Protein AF-A0A060CF04-F1 (afdb_monomer_lite)

Secondary structure (DSSP, 8-state):
--TTT-HHHHHHHHHHHHHHHTTS---EE-S---GGG--SSTT--HHHHHHHHHHHHHHHHHHHHHHT-SSGGGS-EEEEE-THHHHHHHTT----TTSEEEE-B-SSS-B-

Radius of gyration: 14.32 Å; chains: 1; bounding box: 34×25×39 Å

Structure (mmCIF, N/CA/C/O backbone):
data_AF-A0A060CF04-F1
#
_entry.id   AF-A0A060CF04-F1
#
loop_
_atom_site.group_PDB
_atom_site.id
_atom_site.type_symbol
_atom_site.label_atom_id
_atom_site.label_alt_id
_atom_site.label_comp_id
_atom_site.label_asym_id
_atom_site.label_entity_id
_atom_site.label_seq_id
_atom_site.pdbx_PDB_ins_code
_atom_site.Cartn_x
_atom_site.Cartn_y
_atom_site.Cartn_z
_atom_site.occupancy
_atom_site.B_iso_or_equiv
_atom_site.auth_seq_id
_atom_site.auth_comp_id
_atom_site.auth_asym_id
_atom_site.auth_atom_id
_atom_site.pdbx_PDB_model_num
ATOM 1 N N . MET A 1 1 ? 11.460 11.131 -2.244 1.00 49.34 1 MET A N 1
ATOM 2 C CA . MET A 1 1 ? 11.781 10.888 -0.816 1.00 49.34 1 MET A CA 1
ATOM 3 C C . MET A 1 1 ? 12.187 9.423 -0.664 1.00 49.34 1 MET A C 1
ATOM 5 O O . MET A 1 1 ? 11.348 8.552 -0.828 1.00 49.34 1 MET A O 1
ATOM 9 N N . GLU A 1 2 ? 13.470 9.131 -0.445 1.00 59.66 2 GLU A N 1
ATOM 10 C CA . GLU A 1 2 ? 14.005 7.760 -0.529 1.00 59.66 2 GLU A CA 1
ATOM 11 C C . GLU A 1 2 ? 14.046 7.077 0.851 1.00 59.66 2 GLU A C 1
ATOM 1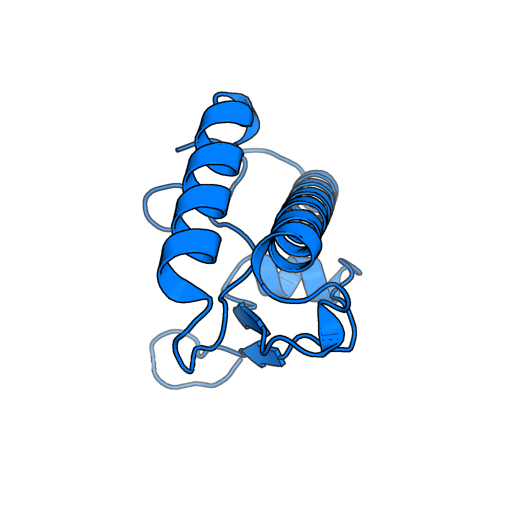3 O O . GLU A 1 2 ? 14.606 7.623 1.807 1.00 59.66 2 GLU A O 1
ATOM 18 N N . LEU A 1 3 ? 13.464 5.876 0.975 1.00 58.56 3 LEU A N 1
ATOM 19 C CA . LEU A 1 3 ? 13.293 5.202 2.273 1.00 58.56 3 LEU A CA 1
ATOM 20 C C . LEU A 1 3 ? 14.617 4.882 2.979 1.00 58.56 3 LEU A C 1
ATOM 22 O O . LEU A 1 3 ? 14.700 4.989 4.200 1.00 58.56 3 LEU A O 1
ATOM 26 N N . ARG A 1 4 ? 15.677 4.570 2.223 1.00 62.56 4 ARG A N 1
ATOM 27 C CA . ARG A 1 4 ? 17.007 4.275 2.786 1.00 62.56 4 ARG A CA 1
ATOM 28 C C . ARG A 1 4 ? 17.631 5.472 3.504 1.00 62.56 4 ARG A C 1
ATOM 30 O O . ARG A 1 4 ? 18.400 5.283 4.439 1.00 62.56 4 ARG A O 1
ATOM 37 N N . HIS A 1 5 ? 17.284 6.688 3.088 1.00 71.38 5 HIS A N 1
ATOM 38 C CA . HIS A 1 5 ? 17.878 7.917 3.608 1.00 71.38 5 HIS A CA 1
ATOM 39 C C . HIS A 1 5 ? 17.020 8.590 4.691 1.00 71.38 5 HIS A C 1
ATOM 41 O O . HIS A 1 5 ? 17.521 9.456 5.405 1.00 71.38 5 HIS A O 1
ATOM 47 N N . ASN A 1 6 ? 15.741 8.207 4.842 1.00 83.81 6 ASN A N 1
ATOM 48 C CA . ASN A 1 6 ? 14.828 8.840 5.802 1.00 83.81 6 ASN A CA 1
ATOM 49 C C . ASN A 1 6 ? 13.739 7.898 6.363 1.00 83.81 6 ASN A C 1
ATOM 51 O O . ASN A 1 6 ? 12.565 8.268 6.445 1.00 83.81 6 ASN A O 1
ATOM 55 N N . GLU A 1 7 ? 14.114 6.682 6.770 1.00 85.69 7 GLU A N 1
ATOM 56 C CA . GLU A 1 7 ? 13.177 5.690 7.329 1.00 85.69 7 GLU A CA 1
ATOM 57 C C . GLU A 1 7 ? 12.381 6.252 8.521 1.00 85.69 7 GLU A C 1
ATOM 59 O O . GLU A 1 7 ? 11.156 6.148 8.560 1.00 85.69 7 GLU A O 1
ATOM 64 N N . ALA A 1 8 ? 13.055 6.903 9.476 1.00 89.75 8 ALA A N 1
ATOM 65 C CA . ALA A 1 8 ? 12.404 7.447 10.669 1.00 89.75 8 ALA A CA 1
ATOM 66 C C . ALA A 1 8 ? 11.391 8.557 10.336 1.00 89.75 8 ALA A C 1
ATOM 68 O O . ALA A 1 8 ? 10.306 8.600 10.920 1.00 89.75 8 ALA A O 1
ATOM 69 N N . GLY A 1 9 ? 11.721 9.436 9.385 1.00 92.75 9 GLY A N 1
ATOM 70 C CA . GLY A 1 9 ? 10.812 10.487 8.935 1.00 92.75 9 GLY A CA 1
ATOM 71 C C . GLY A 1 9 ? 9.580 9.922 8.233 1.00 92.75 9 GLY A C 1
ATOM 72 O O . GLY A 1 9 ? 8.470 10.375 8.505 1.00 92.75 9 GLY A O 1
ATOM 73 N N . LEU A 1 10 ? 9.754 8.898 7.390 1.00 91.50 10 LEU A N 1
ATOM 74 C CA . LEU A 1 10 ? 8.647 8.226 6.703 1.00 91.50 10 LEU A CA 1
ATOM 75 C C . LEU A 1 10 ? 7.734 7.483 7.678 1.00 91.50 10 LEU A C 1
ATOM 77 O O . LEU A 1 10 ? 6.519 7.654 7.612 1.00 91.50 10 LEU A O 1
ATOM 81 N N . LYS A 1 11 ? 8.296 6.738 8.639 1.00 93.81 11 LYS A N 1
ATOM 82 C CA . LYS A 1 11 ? 7.498 6.056 9.671 1.00 93.81 11 LYS A CA 1
ATOM 83 C C . LYS A 1 11 ? 6.676 7.041 10.492 1.00 93.81 11 LYS A C 1
ATOM 85 O O . LYS A 1 11 ? 5.484 6.815 10.679 1.00 93.81 11 LYS A O 1
ATOM 90 N N . LYS A 1 12 ? 7.277 8.157 10.916 1.00 96.06 12 LYS A N 1
ATOM 91 C CA . LYS A 1 12 ? 6.556 9.218 11.632 1.00 96.06 12 LYS A CA 1
ATOM 92 C C . LYS A 1 12 ? 5.445 9.830 10.774 1.00 96.06 12 LYS A C 1
ATOM 94 O O . LYS A 1 12 ? 4.332 10.013 11.257 1.00 96.06 12 LYS A O 1
ATOM 99 N N . PHE A 1 13 ? 5.727 10.110 9.503 1.00 95.69 13 PHE A N 1
ATOM 100 C CA . PHE A 1 13 ? 4.738 10.645 8.568 1.00 95.69 13 PHE A CA 1
ATOM 101 C C . PHE A 1 13 ? 3.537 9.699 8.395 1.00 95.69 13 PHE A C 1
ATOM 103 O O . PHE A 1 13 ? 2.387 10.134 8.482 1.00 95.69 13 PHE A O 1
ATOM 110 N N . TRP A 1 14 ? 3.786 8.399 8.211 1.00 97.12 14 TRP A N 1
ATOM 111 C CA . TRP A 1 14 ? 2.726 7.392 8.120 1.00 97.12 14 TRP A CA 1
ATOM 112 C C . TRP A 1 14 ? 1.958 7.230 9.430 1.00 97.12 14 TRP A C 1
ATOM 114 O O . TRP A 1 14 ? 0.730 7.161 9.400 1.00 97.12 14 TRP A O 1
ATOM 124 N N . GLU A 1 15 ? 2.649 7.220 10.574 1.00 97.69 15 GLU A N 1
ATOM 125 C CA . GLU A 1 15 ? 2.015 7.162 11.894 1.00 97.69 15 GLU A CA 1
ATOM 126 C C . GLU A 1 15 ? 1.020 8.314 12.074 1.00 97.69 15 GLU A C 1
ATOM 128 O O . GLU A 1 15 ? -0.145 8.091 12.413 1.00 97.69 15 GLU A O 1
ATOM 133 N N . GLU A 1 16 ? 1.454 9.548 11.812 1.00 97.88 16 GLU A N 1
ATOM 134 C CA . GLU A 1 16 ? 0.605 10.735 11.918 1.00 97.88 16 GLU A CA 1
ATOM 135 C C . GLU A 1 16 ? -0.589 10.661 10.954 1.00 97.88 16 GLU A C 1
ATOM 137 O O . GLU A 1 16 ? -1.716 10.978 11.344 1.00 97.88 16 GLU A O 1
ATOM 142 N N . GLY A 1 17 ? -0.371 10.183 9.724 1.00 97.38 17 GLY A N 1
ATOM 143 C CA . GLY A 1 17 ? -1.425 9.971 8.732 1.00 97.38 17 GLY A CA 1
ATOM 144 C C . GLY A 1 17 ? -2.490 8.969 9.185 1.00 97.38 17 GLY A C 1
ATOM 145 O O . GLY A 1 17 ? -3.683 9.268 9.094 1.00 97.38 17 GLY A O 1
ATOM 146 N N . ILE A 1 18 ? -2.075 7.817 9.720 1.00 97.44 18 ILE A N 1
ATOM 147 C CA . ILE A 1 18 ? -2.982 6.784 10.244 1.00 97.44 18 ILE A CA 1
ATOM 148 C C . ILE A 1 18 ? -3.749 7.331 11.451 1.00 97.44 18 ILE A C 1
ATOM 150 O O . ILE A 1 18 ? -4.977 7.272 11.481 1.00 97.44 18 ILE A O 1
ATOM 154 N N . ARG A 1 19 ? -3.053 7.942 12.419 1.00 97.25 19 ARG A N 1
ATOM 155 C CA . ARG A 1 19 ? -3.677 8.506 13.629 1.00 97.25 19 ARG A CA 1
ATOM 156 C C . ARG A 1 19 ? -4.700 9.588 13.313 1.00 97.25 19 ARG A C 1
ATOM 158 O O . ARG A 1 19 ? -5.730 9.650 13.979 1.00 97.25 19 ARG A O 1
ATOM 165 N N . ARG A 1 20 ? -4.422 10.434 12.318 1.00 97.62 20 ARG A N 1
ATOM 166 C CA . ARG A 1 20 ? -5.325 11.512 11.896 1.00 97.62 20 ARG A CA 1
ATOM 167 C C . ARG A 1 20 ? -6.604 10.982 11.255 1.00 97.62 20 ARG A C 1
ATOM 169 O O . ARG A 1 20 ? -7.639 11.626 11.387 1.00 97.62 20 ARG A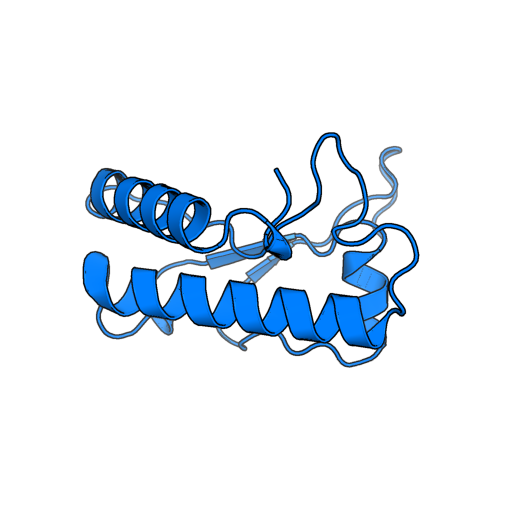 O 1
ATOM 176 N N . ASN A 1 21 ? -6.529 9.852 10.554 1.00 96.56 21 ASN A N 1
ATOM 177 C CA . ASN A 1 21 ? -7.629 9.354 9.730 1.00 96.56 21 ASN A CA 1
ATOM 178 C C . ASN A 1 21 ? -8.383 8.152 10.326 1.00 96.56 21 ASN A C 1
ATOM 180 O O . ASN A 1 21 ? -9.401 7.753 9.769 1.00 96.56 21 ASN A O 1
ATOM 184 N N . LYS A 1 22 ? -7.924 7.589 11.452 1.00 94.25 22 LYS A N 1
ATOM 185 C CA . LYS A 1 22 ? -8.452 6.339 12.035 1.00 94.25 22 LYS A CA 1
ATOM 186 C C . LYS A 1 22 ? -9.959 6.329 12.338 1.00 94.25 22 LYS A C 1
ATOM 188 O O . LYS A 1 22 ? -10.542 5.257 12.410 1.00 94.25 22 LYS A O 1
ATOM 193 N N . ASP A 1 23 ? -10.565 7.498 12.553 1.00 95.62 23 ASP A N 1
ATOM 194 C CA . ASP A 1 23 ? -11.975 7.633 12.947 1.00 95.62 23 ASP A CA 1
ATOM 195 C C . ASP A 1 23 ? -12.912 7.903 11.748 1.00 95.62 23 ASP A C 1
ATOM 197 O O . ASP A 1 23 ? -14.101 8.153 11.943 1.00 95.62 23 ASP A O 1
ATOM 201 N N . TYR A 1 24 ? -12.397 7.859 10.512 1.00 96.75 24 TYR A N 1
ATOM 202 C CA . TYR A 1 24 ? -13.189 8.014 9.286 1.00 96.75 24 TYR A CA 1
ATOM 203 C C . TYR A 1 24 ? -13.202 6.726 8.461 1.00 96.75 24 TYR A C 1
ATOM 205 O O . TYR A 1 24 ? -12.289 5.904 8.546 1.00 96.75 24 TYR A O 1
ATOM 213 N N . ASP A 1 25 ? -14.231 6.589 7.628 1.00 95.75 25 ASP A N 1
ATOM 214 C CA . ASP A 1 25 ? -14.366 5.478 6.690 1.00 95.75 25 ASP A CA 1
ATOM 215 C C . ASP A 1 25 ? -13.404 5.667 5.509 1.00 95.75 25 ASP A C 1
ATOM 217 O O . ASP A 1 25 ? -13.587 6.557 4.677 1.00 95.75 25 ASP A O 1
ATOM 221 N N . ASN A 1 26 ? -12.332 4.874 5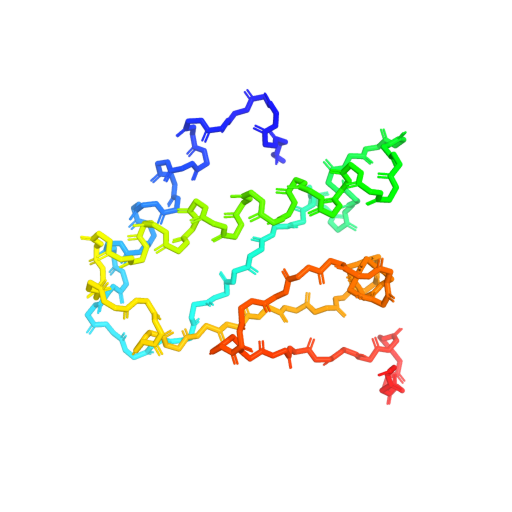.488 1.00 95.06 26 ASN A N 1
ATOM 222 C CA . ASN A 1 26 ? -11.236 4.987 4.533 1.00 95.06 26 ASN A CA 1
ATOM 223 C C . ASN A 1 26 ? -10.767 3.605 4.074 1.00 95.06 26 ASN A C 1
ATOM 225 O O . ASN A 1 26 ? -10.797 2.637 4.834 1.00 95.06 26 ASN A O 1
ATOM 229 N N . ILE A 1 27 ? -10.193 3.562 2.872 1.00 97.44 27 ILE A N 1
ATOM 230 C CA . ILE A 1 27 ? -9.332 2.465 2.428 1.00 97.44 27 ILE A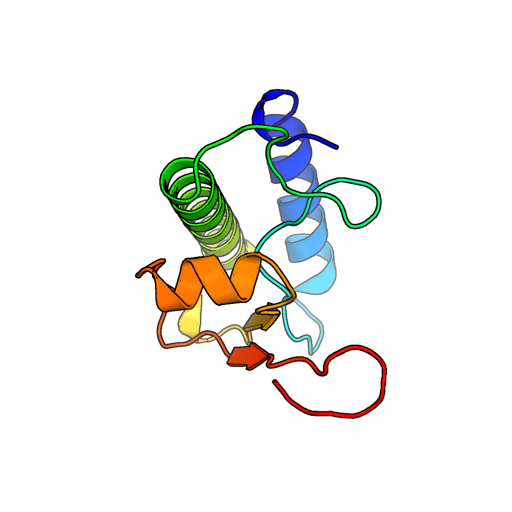 CA 1
ATOM 231 C C . ILE A 1 27 ? -7.889 2.963 2.495 1.00 97.44 27 ILE A C 1
ATOM 233 O O . ILE A 1 27 ? -7.545 3.971 1.875 1.00 97.44 27 ILE A O 1
ATOM 237 N N . VAL A 1 28 ? -7.045 2.285 3.269 1.00 97.62 28 VAL A N 1
ATOM 238 C CA . VAL A 1 28 ? -5.644 2.675 3.453 1.00 97.62 28 VAL A CA 1
ATOM 239 C C . VAL A 1 28 ? -4.812 2.146 2.290 1.00 97.62 28 VAL A C 1
ATOM 241 O O . VAL A 1 28 ? -4.633 0.938 2.141 1.00 97.62 28 VAL A O 1
ATOM 244 N N . THR A 1 29 ? -4.268 3.045 1.473 1.00 97.50 29 THR A N 1
ATOM 245 C CA . THR A 1 29 ? -3.270 2.664 0.469 1.00 97.50 29 THR A CA 1
ATOM 246 C C . THR A 1 29 ? -1.957 2.296 1.153 1.00 97.50 29 THR A C 1
ATOM 248 O O . THR A 1 29 ? -1.425 3.080 1.941 1.00 97.50 29 THR A O 1
ATOM 251 N N . ILE A 1 30 ? -1.434 1.117 0.830 1.00 96.75 30 ILE A N 1
ATOM 252 C CA . ILE A 1 30 ? -0.156 0.600 1.329 1.00 96.75 30 ILE A CA 1
ATOM 253 C C . ILE A 1 30 ? 0.847 0.402 0.184 1.00 96.75 30 ILE A C 1
ATOM 255 O O . ILE A 1 30 ? 0.513 0.535 -0.995 1.00 96.75 30 ILE A O 1
ATOM 259 N N . GLY A 1 31 ? 2.095 0.108 0.544 1.00 93.50 31 GLY A N 1
ATOM 260 C CA . GLY A 1 31 ? 3.236 0.116 -0.365 1.00 93.50 31 GLY A CA 1
ATOM 261 C C . GLY A 1 31 ? 3.874 1.503 -0.461 1.00 93.50 31 GLY A C 1
ATOM 262 O O . GLY A 1 31 ? 3.557 2.421 0.300 1.00 93.50 31 GLY A O 1
ATOM 263 N N . MET A 1 32 ? 4.827 1.652 -1.377 1.00 90.00 32 MET A N 1
ATOM 264 C CA . MET A 1 32 ? 5.502 2.919 -1.649 1.00 90.00 32 MET A CA 1
ATOM 265 C C . MET A 1 32 ? 6.070 2.894 -3.067 1.00 90.00 32 MET A C 1
ATOM 267 O O . MET A 1 32 ? 6.464 1.839 -3.555 1.00 90.00 32 MET A O 1
ATOM 271 N N . ARG A 1 33 ? 6.127 4.053 -3.720 1.00 82.19 33 ARG A N 1
ATOM 272 C CA . ARG A 1 33 ? 6.886 4.254 -4.959 1.00 82.19 33 ARG A CA 1
ATOM 273 C C . ARG A 1 33 ? 7.840 5.430 -4.789 1.00 82.19 33 ARG A C 1
ATOM 275 O O . ARG A 1 33 ? 7.688 6.207 -3.838 1.00 82.19 33 ARG A O 1
ATOM 282 N N . GLY A 1 34 ? 8.855 5.488 -5.650 1.00 72.50 34 GLY A N 1
ATOM 283 C CA . GLY A 1 34 ? 9.853 6.547 -5.639 1.00 72.50 34 GLY A CA 1
ATOM 284 C C . GLY A 1 34 ? 9.219 7.916 -5.872 1.00 72.50 34 GLY A C 1
ATOM 285 O O . GLY A 1 34 ? 8.035 8.041 -6.198 1.00 72.50 34 GLY A O 1
ATOM 286 N N . ASP A 1 35 ? 10.012 8.964 -5.668 1.00 66.38 35 ASP A N 1
ATOM 287 C CA . ASP A 1 35 ? 9.551 10.314 -5.993 1.00 66.38 35 ASP A CA 1
ATOM 288 C C . ASP A 1 35 ? 9.262 10.420 -7.496 1.00 66.38 35 ASP A C 1
ATOM 290 O O . ASP A 1 35 ? 9.956 9.805 -8.295 1.00 66.38 35 ASP A O 1
ATOM 294 N N . GLY A 1 36 ? 8.244 11.184 -7.892 1.00 60.81 36 GLY A N 1
ATOM 295 C CA . GLY A 1 36 ? 8.018 11.484 -9.311 1.00 60.81 36 GLY A CA 1
ATOM 296 C C . GLY A 1 36 ? 7.665 10.305 -10.236 1.00 60.81 36 GLY A C 1
ATOM 297 O O . GLY A 1 36 ? 7.958 10.406 -11.420 1.00 60.81 36 GLY A O 1
ATOM 298 N N . ASP A 1 37 ? 7.011 9.240 -9.746 1.00 60.00 37 ASP A N 1
ATOM 299 C CA . ASP A 1 37 ? 6.660 8.035 -10.543 1.00 60.00 37 ASP A CA 1
ATOM 300 C C . ASP A 1 37 ? 7.877 7.154 -10.907 1.00 60.00 37 ASP A C 1
ATOM 302 O O . ASP A 1 37 ? 7.807 6.327 -11.818 1.00 60.00 37 ASP A O 1
ATOM 306 N N . GL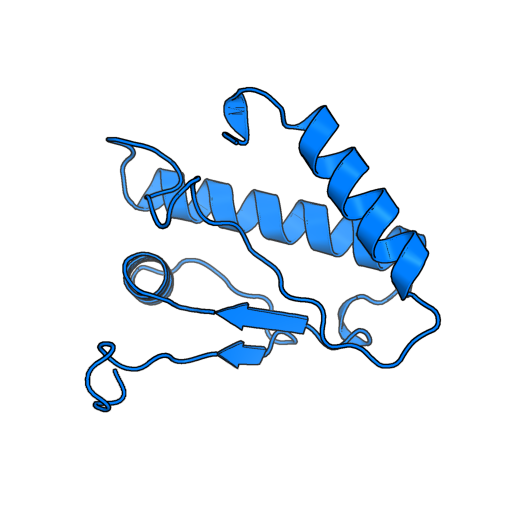U A 1 38 ? 8.983 7.305 -10.171 1.00 62.78 38 GLU A N 1
ATOM 307 C CA . GLU A 1 38 ? 10.210 6.529 -10.356 1.00 62.78 38 GLU A CA 1
ATOM 308 C C . GLU A 1 38 ? 10.252 5.256 -9.495 1.00 62.78 38 GLU A C 1
ATOM 310 O O . GLU A 1 38 ? 9.538 5.097 -8.496 1.00 62.78 38 GLU A O 1
ATOM 315 N N . ALA A 1 39 ? 11.139 4.336 -9.879 1.00 63.44 39 ALA A N 1
ATOM 316 C CA . ALA A 1 39 ? 11.417 3.143 -9.096 1.00 63.44 39 ALA A CA 1
ATOM 317 C C . ALA A 1 39 ? 11.965 3.514 -7.706 1.00 63.44 39 ALA A C 1
ATOM 319 O O . ALA A 1 39 ? 12.690 4.490 -7.529 1.00 63.44 39 ALA A O 1
ATOM 320 N N . MET A 1 40 ? 11.657 2.687 -6.705 1.00 67.81 40 MET A N 1
ATOM 321 C CA . MET A 1 40 ? 12.119 2.883 -5.323 1.00 67.81 40 MET A CA 1
ATOM 322 C C . MET A 1 40 ? 13.648 2.846 -5.164 1.00 67.81 40 MET A C 1
ATOM 324 O O . MET A 1 40 ? 14.168 3.372 -4.180 1.00 67.81 40 MET A O 1
ATOM 328 N N . VAL A 1 41 ? 14.353 2.184 -6.087 1.00 63.12 41 VAL A N 1
ATOM 329 C CA . VAL A 1 41 ? 15.815 2.087 -6.117 1.00 63.12 41 VAL A CA 1
ATOM 330 C C . VAL A 1 41 ? 16.270 2.181 -7.566 1.00 63.12 41 VAL A C 1
ATOM 332 O O . VAL A 1 41 ? 16.011 1.280 -8.366 1.00 63.12 41 VAL A O 1
ATOM 335 N N . GLU A 1 42 ? 16.989 3.245 -7.896 1.00 57.50 42 GLU A N 1
ATOM 336 C CA . GLU A 1 42 ? 17.666 3.360 -9.183 1.00 57.50 42 GLU A CA 1
ATOM 337 C C . GLU A 1 42 ? 18.800 2.312 -9.240 1.00 57.50 42 GLU A C 1
ATOM 339 O O . GLU A 1 42 ? 19.714 2.316 -8.415 1.00 57.50 42 GLU A O 1
ATOM 344 N N . GLY A 1 43 ? 18.707 1.341 -10.157 1.00 58.91 43 GLY A N 1
ATOM 345 C CA . GLY A 1 43 ? 19.721 0.288 -10.332 1.00 58.91 43 GLY A CA 1
ATOM 346 C C . GLY A 1 43 ? 19.702 -0.867 -9.314 1.00 58.91 43 GLY A C 1
ATOM 347 O O . GLY A 1 43 ? 20.627 -1.679 -9.310 1.00 58.91 43 GLY A O 1
ATOM 348 N N . GLY A 1 44 ? 18.678 -0.967 -8.456 1.00 65.38 44 GLY A N 1
ATOM 349 C CA . GLY A 1 44 ? 18.468 -2.144 -7.601 1.00 65.38 44 GLY A CA 1
ATOM 350 C C . GLY A 1 44 ? 17.954 -3.347 -8.398 1.00 65.38 44 GLY A C 1
ATOM 351 O O . GLY A 1 44 ? 17.161 -3.173 -9.321 1.00 65.38 44 GLY A O 1
ATOM 352 N N . ASP A 1 45 ? 18.379 -4.566 -8.044 1.00 81.25 45 ASP A N 1
ATOM 353 C CA . ASP A 1 45 ? 17.764 -5.769 -8.612 1.00 81.25 45 ASP A CA 1
ATOM 354 C C . ASP A 1 45 ? 16.305 -5.926 -8.138 1.00 81.25 45 ASP A C 1
ATOM 356 O O . ASP A 1 45 ? 15.885 -5.398 -7.102 1.00 81.25 45 ASP A O 1
ATOM 360 N N . MET A 1 46 ? 15.510 -6.632 -8.941 1.00 83.31 46 MET A N 1
ATOM 361 C CA . MET A 1 46 ? 14.082 -6.862 -8.704 1.00 83.31 46 MET A CA 1
ATOM 362 C C . MET A 1 46 ? 13.803 -7.451 -7.316 1.00 83.31 46 MET A C 1
ATOM 364 O O . MET A 1 46 ? 12.896 -6.994 -6.622 1.00 83.31 46 MET A O 1
ATOM 368 N N . ASP A 1 47 ? 14.628 -8.399 -6.873 1.00 86.31 47 ASP A N 1
ATOM 369 C CA . ASP A 1 47 ? 14.481 -9.040 -5.569 1.00 86.31 47 ASP A CA 1
ATOM 370 C C . ASP A 1 47 ? 14.728 -8.062 -4.409 1.00 86.31 47 ASP A C 1
ATOM 372 O O . ASP A 1 47 ? 14.070 -8.131 -3.368 1.00 86.31 47 ASP A O 1
ATOM 376 N N . ALA A 1 48 ? 15.687 -7.144 -4.544 1.00 85.50 48 ALA A N 1
ATOM 377 C CA . ALA A 1 48 ? 15.952 -6.109 -3.554 1.00 85.50 48 ALA A CA 1
ATOM 378 C C . ALA A 1 48 ? 14.791 -5.116 -3.456 1.00 85.50 48 ALA A C 1
ATOM 380 O O . ALA A 1 48 ? 14.447 -4.709 -2.343 1.00 85.50 48 ALA A O 1
ATOM 381 N N . ASN A 1 49 ? 14.170 -4.764 -4.584 1.00 85.12 49 ASN A N 1
ATOM 382 C CA . ASN A 1 49 ? 12.986 -3.904 -4.605 1.00 85.12 49 ASN A CA 1
ATOM 383 C C . ASN A 1 49 ? 11.769 -4.602 -3.992 1.00 85.12 49 ASN A C 1
ATOM 385 O O . ASN A 1 49 ? 11.102 -4.008 -3.144 1.00 85.12 49 ASN A O 1
ATOM 389 N N . ALA A 1 50 ? 11.542 -5.875 -4.327 1.00 89.62 50 ALA A N 1
ATOM 390 C CA . ALA A 1 50 ? 10.490 -6.691 -3.727 1.00 89.62 50 ALA A CA 1
ATOM 391 C C . ALA A 1 50 ? 10.651 -6.785 -2.200 1.00 89.62 50 ALA A C 1
ATOM 393 O O . ALA A 1 50 ? 9.739 -6.422 -1.458 1.00 89.62 50 ALA A O 1
ATOM 394 N N . ARG A 1 51 ? 11.845 -7.151 -1.708 1.00 90.12 51 ARG A N 1
ATOM 395 C CA . ARG A 1 51 ? 12.130 -7.222 -0.260 1.00 90.12 51 ARG A CA 1
ATOM 396 C C . ARG A 1 51 ? 11.956 -5.881 0.449 1.00 90.12 51 ARG A C 1
ATOM 398 O O . ARG A 1 51 ? 11.531 -5.837 1.604 1.00 90.12 51 ARG A O 1
ATOM 405 N N . LEU A 1 52 ? 12.317 -4.780 -0.212 1.00 89.56 52 LEU A N 1
ATOM 406 C CA . LEU A 1 52 ? 12.126 -3.443 0.343 1.00 89.56 52 LEU A CA 1
ATOM 407 C C . LEU A 1 52 ? 10.636 -3.122 0.495 1.00 89.56 52 LEU A C 1
ATOM 409 O O . LEU A 1 52 ? 10.229 -2.655 1.557 1.00 89.56 52 LEU A O 1
ATOM 413 N N . LEU A 1 53 ? 9.828 -3.402 -0.528 1.00 92.00 53 LEU A N 1
ATOM 414 C CA . LEU A 1 53 ? 8.381 -3.191 -0.490 1.00 92.00 53 LEU A CA 1
ATOM 415 C C . LEU A 1 53 ? 7.694 -4.074 0.553 1.00 92.00 53 LEU A C 1
ATOM 417 O O . LEU A 1 53 ? 6.863 -3.574 1.307 1.00 92.00 53 LEU A O 1
ATOM 421 N N . GLU A 1 54 ? 8.088 -5.342 0.668 1.00 93.69 54 GLU A N 1
ATOM 422 C CA . GLU A 1 54 ? 7.589 -6.247 1.711 1.00 93.69 54 GLU A CA 1
ATOM 423 C C . GLU A 1 54 ? 7.873 -5.699 3.115 1.00 93.69 54 GLU A C 1
ATOM 425 O O . GLU A 1 54 ? 6.980 -5.675 3.966 1.00 93.69 54 GLU A O 1
ATOM 430 N N . ARG A 1 55 ? 9.088 -5.181 3.357 1.00 93.38 55 ARG A N 1
ATOM 431 C CA . ARG A 1 55 ? 9.433 -4.532 4.632 1.00 93.38 55 ARG A CA 1
ATOM 432 C C . ARG A 1 55 ? 8.595 -3.276 4.877 1.00 93.38 55 ARG A C 1
ATOM 434 O O . ARG A 1 55 ? 8.112 -3.085 5.990 1.00 93.38 55 ARG A O 1
ATOM 441 N N . ILE A 1 56 ? 8.406 -2.439 3.857 1.00 94.00 56 ILE A N 1
ATOM 442 C CA . ILE A 1 56 ? 7.584 -1.223 3.950 1.00 94.00 56 ILE A CA 1
ATOM 443 C C . ILE A 1 56 ? 6.142 -1.569 4.320 1.00 94.00 56 ILE A C 1
ATOM 445 O O . ILE A 1 56 ? 5.581 -0.963 5.232 1.00 94.00 56 ILE A O 1
ATOM 449 N N . VAL A 1 57 ? 5.551 -2.557 3.649 1.00 96.06 57 VAL A N 1
ATOM 450 C CA . VAL A 1 57 ? 4.185 -3.010 3.927 1.00 96.06 57 VAL A CA 1
ATOM 451 C C . VAL A 1 57 ? 4.082 -3.605 5.330 1.00 96.06 57 VAL A C 1
ATOM 453 O O . VAL A 1 57 ? 3.115 -3.322 6.038 1.00 96.06 57 VAL A O 1
ATOM 456 N N . ALA A 1 58 ? 5.085 -4.364 5.780 1.00 96.81 58 ALA A N 1
ATOM 457 C CA . ALA A 1 58 ? 5.127 -4.873 7.149 1.00 96.81 58 ALA A CA 1
ATOM 458 C C . ALA A 1 58 ? 5.148 -3.733 8.188 1.00 96.81 58 ALA A C 1
ATOM 460 O O . ALA A 1 58 ? 4.341 -3.743 9.120 1.00 96.81 58 ALA A O 1
ATOM 461 N N . ASP A 1 59 ? 5.999 -2.720 7.994 1.00 96.69 59 ASP A N 1
ATOM 462 C CA . ASP A 1 59 ? 6.078 -1.540 8.866 1.00 96.69 59 ASP A CA 1
ATOM 463 C C . ASP A 1 59 ? 4.750 -0.754 8.888 1.00 96.69 59 ASP A C 1
ATOM 465 O O . ASP A 1 59 ? 4.257 -0.367 9.951 1.00 96.69 59 ASP A O 1
ATOM 469 N N . GLN A 1 60 ? 4.132 -0.540 7.721 1.00 97.81 60 GLN A N 1
ATOM 470 C CA . GLN A 1 60 ? 2.833 0.133 7.603 1.00 97.81 60 GLN A CA 1
ATOM 471 C C . GLN A 1 60 ? 1.731 -0.638 8.339 1.00 97.81 60 GLN A C 1
ATOM 473 O O . GLN A 1 60 ? 0.956 -0.039 9.086 1.00 97.81 60 GLN A O 1
ATOM 478 N N . ARG A 1 61 ? 1.686 -1.967 8.200 1.00 98.12 61 ARG A N 1
ATOM 479 C CA . ARG A 1 61 ? 0.713 -2.817 8.905 1.00 98.12 61 ARG A CA 1
ATOM 480 C C . ARG A 1 61 ? 0.909 -2.807 10.412 1.00 98.12 61 ARG A C 1
ATOM 482 O O . ARG A 1 61 ? -0.074 -2.810 11.147 1.00 98.12 61 ARG A O 1
ATOM 489 N N . GLU A 1 62 ? 2.148 -2.729 10.883 1.00 98.19 62 GLU A N 1
ATOM 490 C CA . GLU A 1 62 ? 2.438 -2.572 12.308 1.00 98.19 62 GLU A CA 1
ATOM 491 C C . GLU A 1 62 ? 1.908 -1.228 12.847 1.00 98.19 62 GLU A C 1
ATOM 493 O O . GLU A 1 62 ? 1.355 -1.158 13.946 1.00 98.19 62 GLU A O 1
ATOM 498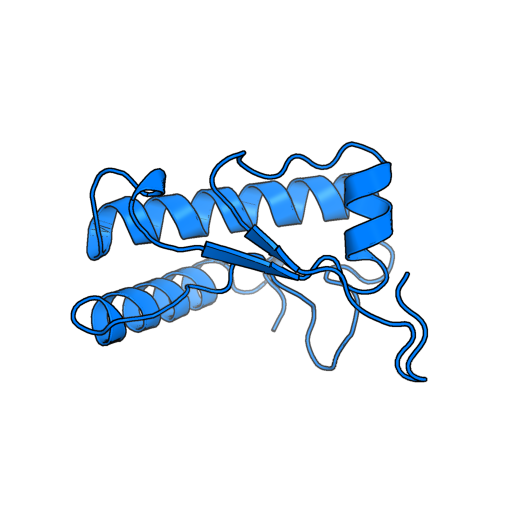 N N . LEU A 1 63 ? 2.018 -0.148 12.064 1.00 98.06 63 LEU A N 1
ATOM 499 C CA . LEU A 1 63 ? 1.437 1.153 12.417 1.00 98.06 63 LEU A CA 1
ATOM 500 C C . LEU A 1 63 ? -0.098 1.128 12.404 1.00 98.06 63 LEU A C 1
ATOM 502 O O . LEU A 1 63 ? -0.719 1.665 13.323 1.00 98.06 63 LEU A O 1
ATOM 506 N N . ILE A 1 64 ? -0.716 0.469 11.419 1.00 98.19 64 ILE A N 1
ATOM 507 C CA . ILE A 1 64 ? -2.172 0.257 11.376 1.00 98.19 64 ILE A CA 1
ATOM 508 C C . ILE A 1 64 ? -2.624 -0.509 12.627 1.00 98.19 64 ILE A C 1
ATOM 510 O O . ILE A 1 64 ? -3.558 -0.072 13.305 1.00 98.19 64 ILE A O 1
ATOM 514 N N . ALA A 1 65 ? -1.914 -1.586 12.978 1.00 98.25 65 ALA A N 1
ATOM 515 C CA . ALA A 1 65 ? -2.197 -2.401 14.156 1.00 98.25 65 ALA A CA 1
ATOM 516 C C . ALA A 1 65 ? -2.166 -1.580 15.457 1.00 98.25 65 ALA A C 1
ATOM 518 O O . ALA A 1 65 ? -3.045 -1.690 16.313 1.00 98.25 65 ALA A O 1
ATOM 519 N N . ARG A 1 66 ? -1.158 -0.711 15.593 1.00 98.12 66 ARG A N 1
ATOM 520 C CA . ARG A 1 66 ? -0.966 0.132 16.782 1.00 98.12 66 ARG A CA 1
ATOM 521 C C . ARG A 1 66 ? -1.980 1.262 16.918 1.00 98.12 66 ARG A C 1
ATOM 523 O O . ARG A 1 66 ? -2.337 1.613 18.041 1.00 98.12 66 ARG A O 1
ATOM 530 N N . HIS A 1 67 ? -2.382 1.879 15.810 1.00 97.69 67 HIS A N 1
ATOM 531 C CA . HIS A 1 67 ? -3.067 3.175 15.852 1.00 97.69 67 HIS A CA 1
ATOM 532 C C . HIS A 1 67 ? -4.504 3.164 15.332 1.00 97.69 67 HIS A C 1
ATOM 534 O O . HIS A 1 67 ? -5.241 4.096 15.652 1.00 97.69 67 HIS A O 1
ATOM 540 N N . ALA A 1 68 ? -4.909 2.146 14.570 1.00 96.75 68 ALA A N 1
ATOM 541 C CA . ALA A 1 68 ? -6.256 2.040 14.014 1.00 96.75 68 ALA A CA 1
ATOM 542 C C . ALA A 1 68 ? -7.022 0.830 14.569 1.00 96.75 68 ALA A C 1
ATOM 544 O O . ALA A 1 68 ? -8.085 1.003 15.162 1.00 96.75 68 ALA A O 1
ATOM 545 N N . ASN A 1 69 ? -6.490 -0.387 14.420 1.00 97.12 69 ASN A N 1
ATOM 546 C CA . ASN A 1 69 ? -7.135 -1.612 14.903 1.00 97.12 69 ASN A CA 1
ATOM 547 C C . ASN A 1 69 ? -6.081 -2.692 15.174 1.00 97.12 69 ASN A C 1
ATOM 549 O O . ASN A 1 69 ? -5.342 -2.987 14.242 1.00 97.12 69 ASN A O 1
ATOM 553 N N . PRO A 1 70 ? -6.038 -3.332 16.363 1.00 97.56 70 PRO A N 1
ATOM 554 C CA . PRO A 1 70 ? -5.055 -4.376 16.681 1.00 97.56 70 PRO A CA 1
ATOM 555 C C . PRO A 1 70 ? -4.980 -5.526 15.672 1.00 97.56 70 PRO A C 1
ATOM 557 O O . PRO A 1 70 ? -3.941 -6.173 15.561 1.00 97.56 70 PRO A O 1
ATOM 560 N N . ASP A 1 71 ? -6.076 -5.785 14.959 1.00 97.62 71 ASP A N 1
ATOM 561 C CA . ASP A 1 71 ? -6.120 -6.704 13.831 1.00 97.62 71 ASP A CA 1
ATOM 562 C C . ASP A 1 71 ? -6.104 -5.902 12.515 1.00 97.62 71 ASP A C 1
ATOM 564 O O . ASP A 1 71 ? -7.151 -5.385 12.101 1.00 97.62 71 ASP A O 1
ATOM 568 N N . PRO A 1 72 ? -4.944 -5.772 11.838 1.00 97.38 72 PRO A N 1
ATOM 569 C CA . PRO A 1 72 ? -4.853 -5.004 10.603 1.00 97.38 72 PRO A CA 1
ATOM 570 C C . PRO A 1 72 ? -5.720 -5.593 9.485 1.00 97.38 72 PRO A C 1
ATOM 572 O O . PRO A 1 72 ? -6.153 -4.834 8.627 1.00 97.38 72 PRO A O 1
ATOM 575 N N . ALA A 1 73 ? -6.065 -6.887 9.516 1.00 97.81 73 ALA A N 1
ATOM 576 C CA . ALA A 1 73 ? -6.950 -7.491 8.515 1.00 97.81 73 ALA A CA 1
ATOM 577 C C . ALA A 1 73 ? -8.398 -6.975 8.588 1.00 97.81 73 ALA A C 1
ATOM 579 O O . ALA A 1 73 ? -9.182 -7.172 7.661 1.00 97.81 73 ALA A O 1
ATOM 580 N N . LYS A 1 74 ? -8.767 -6.283 9.674 1.00 97.38 74 LYS A N 1
ATOM 581 C CA . LYS A 1 74 ? -10.065 -5.603 9.813 1.00 97.38 74 LYS A CA 1
ATOM 582 C C . LYS A 1 74 ? -10.053 -4.161 9.312 1.00 97.38 74 LYS A C 1
ATOM 584 O O . LYS A 1 74 ? -11.093 -3.508 9.356 1.00 97.38 74 LYS A O 1
ATOM 589 N N . VAL A 1 75 ? -8.904 -3.652 8.872 1.00 97.88 75 VAL A N 1
ATOM 590 C CA . VAL A 1 75 ? -8.771 -2.315 8.284 1.00 97.88 75 VAL A CA 1
ATOM 591 C C . VAL A 1 75 ? -8.673 -2.471 6.768 1.00 97.88 75 VAL A C 1
ATOM 593 O O . VAL A 1 75 ? -7.703 -3.076 6.303 1.00 97.88 75 VAL A O 1
ATOM 596 N N . PRO A 1 76 ? -9.629 -1.933 5.984 1.00 98.12 76 PRO A N 1
ATOM 597 C CA . PRO A 1 76 ? -9.573 -2.002 4.530 1.00 98.12 76 PRO A CA 1
ATOM 598 C C . PRO A 1 76 ? -8.268 -1.407 3.996 1.00 98.12 76 PRO A C 1
ATOM 600 O O . PRO A 1 76 ? -7.942 -0.248 4.259 1.00 98.12 76 PRO A O 1
ATOM 603 N N . GLN A 1 77 ? -7.522 -2.212 3.244 1.00 98.56 77 GLN A N 1
ATOM 604 C CA . GLN A 1 77 ? -6.237 -1.847 2.656 1.00 98.56 77 GLN A CA 1
ATOM 605 C C . GLN A 1 77 ? -6.231 -2.149 1.165 1.00 98.56 77 GLN A C 1
ATOM 607 O O . GLN A 1 77 ? -6.832 -3.129 0.716 1.00 98.56 77 GLN A O 1
ATOM 612 N N . ILE A 1 78 ? -5.512 -1.328 0.408 1.00 98.06 78 ILE A N 1
ATOM 613 C CA . ILE A 1 78 ? -5.352 -1.494 -1.033 1.00 98.06 78 ILE A CA 1
ATOM 614 C C . ILE A 1 78 ? -3.893 -1.299 -1.434 1.00 98.06 78 ILE A C 1
ATOM 616 O O . ILE A 1 78 ? -3.223 -0.387 -0.946 1.00 98.06 78 ILE A O 1
ATOM 620 N N . TRP A 1 79 ? -3.402 -2.143 -2.336 1.00 97.00 79 TRP A N 1
ATOM 621 C CA . TRP A 1 79 ? -2.084 -1.995 -2.943 1.00 97.00 79 TRP A CA 1
ATOM 622 C C . TRP A 1 79 ? -2.230 -1.971 -4.464 1.00 97.00 79 TRP A C 1
ATOM 624 O O . TRP A 1 79 ? -2.715 -2.924 -5.072 1.00 97.00 79 TRP A O 1
ATOM 634 N N . ALA A 1 80 ? -1.829 -0.857 -5.075 1.00 94.75 80 ALA A N 1
ATOM 635 C CA . ALA A 1 80 ? -1.748 -0.727 -6.523 1.00 94.75 80 ALA A CA 1
ATOM 636 C C . ALA A 1 80 ? -0.532 -1.483 -7.073 1.00 94.75 80 ALA A C 1
ATOM 638 O O . ALA A 1 80 ? 0.613 -1.107 -6.804 1.00 94.75 80 ALA A O 1
ATOM 639 N N . LEU A 1 81 ? -0.794 -2.518 -7.872 1.00 90.19 81 LEU A N 1
ATOM 640 C CA . LEU A 1 81 ? 0.223 -3.251 -8.624 1.00 90.19 81 LEU A CA 1
ATOM 641 C C . LEU A 1 81 ? 0.453 -2.541 -9.960 1.00 90.19 81 LEU A C 1
ATOM 643 O O . LEU A 1 81 ? 0.010 -2.985 -11.014 1.00 90.19 81 LEU A O 1
ATOM 647 N N . TYR A 1 82 ? 1.088 -1.375 -9.896 1.00 86.56 82 TYR A N 1
ATOM 648 C CA . TYR A 1 82 ? 1.281 -0.511 -11.055 1.00 86.56 82 TYR A CA 1
ATOM 649 C C . TYR A 1 82 ? 2.704 -0.623 -11.609 1.00 86.56 82 TYR A C 1
ATOM 651 O O . TYR A 1 82 ? 3.669 -0.567 -10.845 1.00 86.56 82 TYR A O 1
ATOM 659 N N . LYS A 1 83 ? 2.824 -0.740 -12.940 1.00 86.12 83 LYS A N 1
ATOM 660 C CA . LYS A 1 83 ? 4.101 -0.821 -13.675 1.00 86.12 83 LYS A CA 1
ATOM 661 C C . LYS A 1 83 ? 5.041 -1.886 -13.080 1.00 86.12 83 LYS A C 1
ATOM 663 O O . LYS A 1 83 ? 4.683 -3.059 -13.065 1.00 86.12 83 LYS A O 1
ATOM 668 N N . GLU A 1 84 ? 6.215 -1.498 -12.585 1.00 86.06 84 GLU A N 1
ATOM 669 C CA . GLU A 1 84 ? 7.248 -2.398 -12.062 1.00 86.06 84 GLU A CA 1
ATOM 670 C C . GLU A 1 84 ? 6.776 -3.228 -10.859 1.00 86.06 84 GLU A C 1
ATOM 672 O O . GLU A 1 84 ? 7.241 -4.343 -10.643 1.00 86.06 84 GLU A O 1
ATOM 677 N N . VAL A 1 85 ? 5.806 -2.722 -10.092 1.00 88.06 85 VAL A N 1
ATOM 678 C CA . VAL A 1 85 ? 5.283 -3.419 -8.908 1.00 88.06 85 VAL A CA 1
ATOM 679 C C . VAL A 1 85 ? 4.502 -4.679 -9.300 1.00 88.06 85 VAL A C 1
ATOM 681 O O . VAL A 1 85 ? 4.524 -5.664 -8.561 1.00 88.06 85 VAL A O 1
ATOM 684 N N . GLN A 1 86 ? 3.850 -4.678 -10.471 1.00 91.12 86 GLN A N 1
ATOM 685 C CA . GLN A 1 86 ? 3.202 -5.875 -11.014 1.00 91.12 86 GLN A CA 1
ATOM 686 C C . GLN A 1 86 ? 4.240 -6.965 -11.312 1.00 91.12 86 GLN A C 1
ATOM 688 O O . GLN A 1 86 ? 4.052 -8.113 -10.919 1.00 91.12 86 GLN A O 1
ATOM 693 N N . GLU A 1 87 ? 5.364 -6.599 -11.933 1.00 89.56 87 GLU A N 1
ATOM 694 C CA . GLU A 1 87 ? 6.439 -7.545 -12.261 1.00 89.56 87 GLU A CA 1
ATOM 695 C C . GLU A 1 87 ? 7.013 -8.193 -10.992 1.00 89.56 87 GLU A C 1
ATOM 697 O O . GLU A 1 87 ? 7.252 -9.402 -10.963 1.00 89.56 87 GLU A O 1
ATOM 702 N N . TYR A 1 88 ? 7.150 -7.419 -9.908 1.00 91.06 88 TYR A N 1
ATOM 703 C CA . TYR A 1 88 ? 7.613 -7.929 -8.612 1.00 91.06 88 TYR A CA 1
ATOM 704 C C . TYR A 1 88 ? 6.639 -8.951 -8.024 1.00 91.06 88 TYR A C 1
ATOM 706 O O . TYR A 1 88 ? 7.063 -9.991 -7.517 1.00 91.06 88 TYR A O 1
ATOM 714 N N . TYR A 1 89 ? 5.335 -8.675 -8.109 1.00 92.25 89 TYR A N 1
ATOM 715 C CA . TYR A 1 89 ? 4.289 -9.594 -7.661 1.00 92.25 89 TYR A CA 1
ATOM 716 C C . TYR A 1 89 ? 4.318 -10.912 -8.444 1.00 92.25 89 TYR A C 1
ATOM 718 O O . TYR A 1 89 ? 4.336 -11.989 -7.847 1.00 92.25 89 TYR A O 1
ATOM 726 N N . GLU A 1 90 ? 4.419 -10.840 -9.771 1.00 91.38 90 GLU A N 1
ATOM 727 C CA . GLU A 1 90 ? 4.528 -12.014 -10.648 1.00 91.38 90 GLU A CA 1
ATOM 728 C C . GLU A 1 90 ? 5.807 -12.827 -10.388 1.00 91.38 90 GLU A C 1
ATOM 730 O O . GLU A 1 90 ? 5.812 -14.049 -10.548 1.00 91.38 90 GLU A O 1
ATOM 735 N N . HIS A 1 91 ? 6.873 -12.171 -9.920 1.00 90.69 91 HIS A N 1
ATOM 736 C CA . HIS A 1 91 ? 8.139 -12.800 -9.528 1.00 90.69 91 HIS A CA 1
ATOM 737 C C . HIS A 1 91 ? 8.167 -13.305 -8.077 1.00 90.69 91 HIS A C 1
ATOM 739 O O . HIS A 1 91 ? 9.196 -13.792 -7.605 1.00 90.69 91 HIS A O 1
ATOM 745 N N . GLY A 1 92 ? 7.032 -13.269 -7.377 1.00 92.00 92 GLY A N 1
ATOM 746 C CA . GLY A 1 92 ? 6.861 -13.919 -6.080 1.00 92.00 92 GLY A CA 1
ATOM 747 C C . GLY A 1 92 ? 6.924 -12.994 -4.867 1.00 92.00 92 GLY A C 1
ATOM 748 O O . GLY A 1 92 ? 6.911 -13.511 -3.745 1.00 92.00 92 GLY A O 1
ATOM 749 N N . MET A 1 93 ? 6.941 -11.668 -5.062 1.00 93.25 93 MET A N 1
ATOM 750 C CA . MET A 1 93 ? 6.719 -10.706 -3.976 1.00 93.25 93 MET A CA 1
ATOM 751 C C . MET A 1 93 ? 5.383 -11.005 -3.288 1.00 93.25 93 MET A C 1
ATOM 753 O O . MET A 1 93 ? 4.345 -11.165 -3.937 1.00 93.25 93 MET A O 1
ATOM 757 N N . ARG A 1 94 ? 5.397 -11.092 -1.959 1.00 93.56 94 ARG A N 1
ATOM 758 C CA . ARG A 1 94 ? 4.222 -11.478 -1.175 1.00 93.56 94 ARG A CA 1
ATOM 759 C C . ARG A 1 94 ? 3.373 -10.270 -0.805 1.00 93.56 94 ARG A C 1
ATOM 761 O O . ARG A 1 94 ? 3.860 -9.277 -0.274 1.00 93.56 94 ARG A O 1
ATOM 768 N N . VAL A 1 95 ? 2.068 -10.414 -1.015 1.00 94.38 95 VAL A N 1
ATOM 769 C CA . VAL A 1 95 ? 1.042 -9.483 -0.541 1.00 94.38 95 VAL A CA 1
ATOM 770 C C . VAL A 1 95 ? 0.190 -10.209 0.503 1.00 94.38 95 VAL A C 1
ATOM 772 O O . VAL A 1 95 ? -0.155 -11.366 0.262 1.00 94.38 95 VAL A O 1
ATOM 775 N N . PRO A 1 96 ? -0.131 -9.595 1.657 1.00 96.25 96 PRO A N 1
ATOM 776 C CA . PRO A 1 96 ? -1.049 -10.198 2.621 1.00 96.25 96 PRO A CA 1
ATOM 777 C C . PRO A 1 96 ? -2.428 -10.464 2.003 1.00 96.25 96 PRO A C 1
ATOM 779 O O . PRO A 1 96 ? -2.966 -9.601 1.315 1.00 96.25 96 PRO A O 1
ATOM 782 N N . ASP A 1 97 ? -3.015 -11.628 2.288 1.00 96.81 97 ASP A N 1
ATOM 783 C CA . ASP A 1 97 ? -4.261 -12.092 1.654 1.00 96.81 97 ASP A CA 1
ATOM 784 C C . ASP A 1 97 ? -5.476 -11.177 1.907 1.00 96.81 97 ASP A C 1
ATOM 786 O O . ASP A 1 97 ? -6.435 -11.188 1.139 1.00 96.81 97 ASP A O 1
ATOM 790 N N . ASP A 1 98 ? -5.456 -10.386 2.984 1.00 97.81 98 ASP A N 1
ATOM 791 C CA . ASP A 1 98 ? -6.513 -9.430 3.338 1.00 97.81 98 ASP A CA 1
ATOM 792 C C . ASP A 1 98 ? -6.436 -8.092 2.576 1.00 97.81 98 ASP A C 1
ATOM 794 O O . ASP A 1 98 ? -7.334 -7.256 2.694 1.00 97.81 98 ASP A O 1
ATOM 798 N N . VAL A 1 99 ? -5.378 -7.869 1.793 1.00 98.12 99 VAL A N 1
ATOM 799 C CA . VAL A 1 99 ? -5.165 -6.629 1.038 1.00 98.12 99 VAL A CA 1
ATOM 800 C C . VAL A 1 99 ? -5.826 -6.723 -0.334 1.00 98.12 99 VAL A C 1
ATOM 802 O O . VAL A 1 99 ? -5.606 -7.662 -1.096 1.00 98.12 99 VAL A O 1
ATOM 805 N N . THR A 1 100 ? -6.584 -5.689 -0.700 1.00 98.31 100 THR A N 1
ATOM 806 C CA . THR A 1 100 ? -7.134 -5.572 -2.055 1.00 98.31 100 THR A CA 1
ATOM 807 C C . THR A 1 100 ? -6.018 -5.262 -3.053 1.00 98.31 100 THR A C 1
ATOM 809 O O . THR A 1 100 ? -5.313 -4.261 -2.912 1.00 98.31 100 THR A O 1
ATOM 812 N N . LEU A 1 101 ? -5.888 -6.085 -4.095 1.00 97.19 101 LEU A N 1
ATOM 813 C CA . LEU A 1 101 ? -5.010 -5.803 -5.231 1.00 97.19 101 LEU A CA 1
ATOM 814 C C . LEU A 1 101 ? -5.732 -4.895 -6.227 1.00 97.19 101 LEU A C 1
ATOM 816 O O . LEU A 1 101 ? -6.756 -5.280 -6.796 1.00 97.19 101 LEU A O 1
ATOM 820 N N . LEU A 1 102 ? -5.198 -3.694 -6.440 1.00 96.44 102 LEU A N 1
ATOM 821 C CA . LEU A 1 102 ? -5.682 -2.787 -7.475 1.00 96.44 102 LEU A CA 1
ATOM 822 C C . LEU A 1 102 ? -4.870 -3.000 -8.751 1.00 96.44 102 LEU A C 1
ATOM 824 O O . LEU A 1 102 ? -3.720 -2.566 -8.841 1.00 96.44 102 LEU A O 1
ATOM 828 N N . TRP A 1 103 ? -5.496 -3.666 -9.719 1.00 93.88 103 TRP A N 1
ATOM 829 C CA . TRP A 1 103 ? -4.985 -3.809 -11.079 1.00 93.88 103 TRP A CA 1
ATOM 830 C C . TRP A 1 103 ? -5.168 -2.507 -11.851 1.00 93.88 103 TRP A C 1
ATOM 832 O O . TRP A 1 103 ? -6.173 -1.809 -11.687 1.00 93.88 103 TRP A O 1
ATOM 842 N N . CYS A 1 104 ? -4.189 -2.178 -12.683 1.00 90.00 104 CYS A N 1
ATOM 843 C CA . CYS A 1 104 ? -4.153 -0.924 -13.419 1.00 90.00 104 CYS A CA 1
ATOM 844 C C . CYS A 1 104 ? -4.152 -1.171 -14.928 1.00 90.00 104 CYS A C 1
ATOM 846 O O . CYS A 1 104 ? -3.736 -2.228 -15.399 1.00 90.00 104 CYS A O 1
ATOM 848 N N . ASP A 1 105 ? -4.613 -0.182 -15.688 1.00 92.12 105 ASP A N 1
ATOM 849 C CA . ASP A 1 105 ? -4.500 -0.196 -17.141 1.00 92.12 105 ASP A CA 1
ATOM 850 C C . ASP A 1 105 ? -3.082 0.207 -17.599 1.00 92.12 105 ASP A C 1
ATOM 852 O O . ASP A 1 105 ? -2.175 0.479 -16.806 1.00 92.12 105 ASP A O 1
ATOM 856 N N . ASP A 1 106 ? -2.873 0.240 -18.910 1.00 90.38 106 ASP A N 1
ATOM 857 C CA . ASP A 1 106 ? -1.649 0.725 -19.554 1.00 90.38 106 ASP A CA 1
ATOM 858 C C . ASP A 1 106 ? -1.579 2.261 -19.696 1.00 90.38 106 ASP A C 1
ATOM 860 O O . ASP A 1 106 ? -0.679 2.780 -20.363 1.00 90.38 106 ASP A O 1
ATOM 864 N N . ASN A 1 107 ? -2.477 2.995 -19.027 1.00 90.00 107 ASN A N 1
ATOM 865 C CA . ASN A 1 107 ? -2.775 4.426 -19.187 1.00 90.00 107 ASN A CA 1
ATOM 866 C C . ASN A 1 107 ? -3.465 4.815 -20.506 1.00 90.00 107 ASN A C 1
ATOM 868 O O . ASN A 1 107 ? -3.606 6.007 -20.792 1.00 90.00 107 ASN A O 1
ATOM 872 N N . TRP A 1 108 ? -3.893 3.839 -21.309 1.00 93.44 108 TRP A N 1
ATOM 873 C CA . TRP A 1 108 ? -4.626 4.041 -22.562 1.00 93.44 108 TRP A CA 1
ATOM 874 C C . TRP A 1 108 ? -5.962 3.286 -22.581 1.00 93.44 108 TRP A C 1
ATOM 876 O O . TRP A 1 108 ? -6.585 3.161 -23.637 1.00 93.44 108 TRP A O 1
ATOM 886 N N . GLY A 1 109 ? -6.438 2.822 -21.420 1.00 93.00 109 GLY A N 1
ATOM 887 C CA . GLY A 1 109 ? -7.721 2.142 -21.269 1.00 93.00 109 GLY A CA 1
ATOM 888 C C . GLY A 1 109 ? -7.681 0.629 -21.489 1.00 93.00 109 GLY A C 1
ATOM 889 O O . GLY A 1 109 ? -8.748 0.013 -21.537 1.00 93.00 109 GLY A O 1
ATOM 890 N N . ASN A 1 110 ? -6.498 0.014 -21.600 1.00 91.44 110 ASN A N 1
ATOM 891 C CA . ASN A 1 110 ? -6.367 -1.441 -21.710 1.00 91.44 110 ASN A CA 1
ATOM 892 C C . ASN A 1 110 ? -5.935 -2.028 -20.361 1.00 91.44 110 ASN A C 1
ATOM 894 O O . ASN A 1 110 ? -4.827 -1.763 -19.896 1.00 91.44 110 ASN A O 1
ATOM 898 N N . ILE A 1 111 ? -6.808 -2.823 -19.732 1.00 88.94 111 ILE A N 1
ATOM 899 C CA . ILE A 1 111 ? -6.491 -3.525 -18.477 1.00 88.94 111 ILE A CA 1
ATOM 900 C C . ILE A 1 111 ? -5.305 -4.470 -18.716 1.00 88.94 111 ILE A C 1
ATOM 902 O O . ILE A 1 111 ? -5.304 -5.209 -19.705 1.00 88.94 111 ILE A O 1
ATOM 906 N N . ARG A 1 112 ? -4.318 -4.420 -17.817 1.00 82.12 112 ARG A N 1
ATOM 907 C CA . ARG A 1 112 ? -3.136 -5.289 -17.814 1.00 82.12 112 ARG A CA 1
ATOM 908 C C . ARG A 1 112 ? -3.330 -6.534 -16.959 1.00 82.12 112 ARG A C 1
ATOM 910 O O . ARG A 1 112 ? -4.145 -6.483 -16.011 1.00 82.12 112 ARG A O 1
#

pLDDT: mean 89.17, std 11.84, range [49.34, 98.56]

InterPro domains:
  IPR031924 Glycosyl hydrolase family 115 [PF15979] (4-112)
  IPR042301 Glycosyl hydrolase 115 superfamily [G3DSA:3.20.20.520] (1-112)

Sequence (112 aa):
MELRHNEAGLKKFWEEGIRRNKDYDNIVTIGMRGDGDEAMVEGGDMDANARLLERIVADQRELIARHANPDPAKVPQIWALYKEVQEYYEHGMRVPDDVTLLWCDDNWGNIR

Organism: NCBI:txid227322

Foldseek 3Di:
DACVVCVPVVLVVLLVVCQVPLVDDDAAEAFDADPPNHHNDDPDDLVVSLVVRLVRRVSSLVSCCVRRNVDSLPHHYEYECPDSSVVSVVVPRDDPPSYHYDFDAPVPPHTD